Protein AF-A0A2J7VJK0-F1 (afdb_monomer)

Foldseek 3Di:
DPPCDDPCNVCQQPCPAAAEDEEADLCPDPPVPDLDQPSQGDHNCRNRYGHHHDPDPDDDPVNVD

Solvent-accessible surface area (backbone atoms only — not comparable to full-atom values): 4003 Å² total; per-residue (Å²): 132,70,74,94,79,44,74,62,71,78,37,24,60,33,70,90,43,77,45,77,47,79,47,64,30,20,95,81,33,87,78,60,69,55,57,48,68,85,52,32,38,36,82,73,2,50,77,25,26,46,36,48,45,39,86,64,84,86,79,50,72,81,76,76,111

pLDDT: mean 92.3, std 10.44, range [50.62, 98.38]

InterPro domains:
  IPR023696 Ureohydrolase domain superfamily [SSF52768] (8-65)
  IPR023801 Histone deacetylase domain [PF00850] (8-65)
  IPR037138 Histone deacetylase domain superfamily [G3DSA:3.40.800.20] (6-65)

Nearest PDB structures (foldseek):
  9gkz-assembly1_A  TM=1.005E+00  e=5.064E-06  Pseudomonas sp. M30-35
  9gkz-assembly1_B  TM=1.002E+00  e=1.896E-05  Pseudomonas sp. M30-35
  6phr-assembly1_A  TM=1.005E+00  e=2.060E-05  Marinobacter subterrani
  3q9c-assembly1_I  TM=9.967E-01  e=6.539E-05  Mycoplana ramosa
  3q9b-assembly3_C  TM=9.981E-01  e=7.713E-05  Mycoplana ramosa

Organism: NCBI:txid47790

Sequence (65 aa):
PQPPFTRQNILSARPDALYLSLHRDPKRFYPYTSGFLAEAGEAEGAGFNVNVPWLKKGMADGDYL

Mean predicted aligned error: 3.76 Å

Secondary structure (DSSP, 8-state):
---TT-HHHHHTT-TT--EEEEEE-TTTSTTSSS--TT----GGGTTSEEEEEESSS---HHHH-

Radius of gyration: 12.39 Å; Cα contacts (8 Å, |Δi|>4): 110; chains: 1; bounding box: 28×19×35 Å

Structure (mmCIF, N/CA/C/O backbone):
data_AF-A0A2J7VJK0-F1
#
_entry.id   AF-A0A2J7VJK0-F1
#
loop_
_atom_site.group_PDB
_atom_site.id
_atom_site.type_symbol
_atom_site.label_atom_id
_atom_site.label_alt_id
_atom_site.label_comp_id
_atom_site.label_asym_id
_atom_site.label_entity_id
_atom_site.label_seq_id
_atom_site.pdbx_PDB_ins_code
_atom_site.Cartn_x
_atom_site.Cartn_y
_atom_site.Cartn_z
_atom_site.occupancy
_atom_site.B_iso_or_equiv
_atom_site.auth_seq_id
_atom_site.auth_comp_id
_atom_site.auth_asym_id
_atom_site.auth_atom_id
_atom_site.pdbx_PDB_model_num
ATOM 1 N N . PRO A 1 1 ? 12.884 6.578 8.760 1.00 50.62 1 PRO A N 1
ATOM 2 C CA . PRO A 1 1 ? 11.568 7.053 9.255 1.00 50.62 1 PRO A CA 1
ATOM 3 C C . PRO A 1 1 ? 10.528 7.027 8.127 1.00 50.62 1 PRO A C 1
ATOM 5 O O . PRO A 1 1 ? 10.825 7.502 7.035 1.00 50.62 1 PRO A O 1
ATOM 8 N N . GLN A 1 2 ? 9.356 6.438 8.376 1.00 52.59 2 GLN A N 1
ATOM 9 C CA . GLN A 1 2 ? 8.222 6.465 7.443 1.00 52.59 2 GLN A CA 1
ATOM 10 C C . GLN A 1 2 ? 7.790 7.921 7.197 1.00 52.59 2 GLN A C 1
ATOM 12 O O . GLN A 1 2 ? 7.737 8.683 8.167 1.00 52.59 2 GLN A O 1
ATOM 17 N N . PRO A 1 3 ? 7.479 8.347 5.958 1.00 57.91 3 PRO A N 1
ATOM 18 C CA . PRO A 1 3 ? 6.844 9.641 5.750 1.00 57.91 3 PRO A CA 1
ATOM 19 C C . PRO A 1 3 ? 5.499 9.650 6.503 1.00 57.91 3 PRO A C 1
ATOM 21 O O . PRO A 1 3 ? 4.687 8.744 6.302 1.00 57.91 3 PRO A O 1
ATOM 24 N N . PRO A 1 4 ? 5.246 10.636 7.382 1.00 58.94 4 PRO A N 1
ATOM 25 C CA . PRO A 1 4 ? 4.160 10.563 8.363 1.00 58.94 4 PRO A CA 1
ATOM 26 C C . PRO A 1 4 ? 2.739 10.578 7.770 1.00 58.94 4 PRO A C 1
ATOM 28 O O . PRO A 1 4 ? 1.783 10.386 8.511 1.00 58.94 4 PRO A O 1
ATOM 31 N N . PHE A 1 5 ? 2.573 10.765 6.454 1.00 70.88 5 PHE A N 1
ATOM 32 C CA . PHE A 1 5 ? 1.265 11.015 5.836 1.00 70.88 5 PHE A CA 1
ATOM 33 C C . PHE A 1 5 ? 1.037 10.242 4.527 1.00 70.88 5 PHE A C 1
ATOM 35 O O . PHE A 1 5 ? 0.651 10.826 3.514 1.00 70.88 5 PHE A O 1
ATOM 42 N N . THR A 1 6 ? 1.271 8.927 4.502 1.00 85.31 6 THR A N 1
ATOM 43 C CA . THR A 1 6 ? 0.728 8.101 3.408 1.00 85.31 6 THR A CA 1
ATOM 44 C C . THR A 1 6 ? -0.757 7.822 3.649 1.00 85.31 6 THR A C 1
ATOM 46 O O . THR A 1 6 ? -1.217 7.765 4.790 1.00 85.31 6 THR A O 1
ATOM 49 N N . ARG A 1 7 ? -1.529 7.634 2.570 1.00 87.50 7 ARG A N 1
ATOM 50 C CA . ARG A 1 7 ? -2.956 7.261 2.658 1.00 87.50 7 ARG A CA 1
ATOM 51 C C . ARG A 1 7 ? -3.154 5.977 3.465 1.00 87.50 7 ARG A C 1
ATOM 53 O O . ARG A 1 7 ? -4.053 5.927 4.292 1.00 87.50 7 ARG A O 1
ATOM 60 N N . GLN A 1 8 ? -2.274 5.001 3.265 1.00 92.69 8 GLN A N 1
ATOM 61 C CA . GLN A 1 8 ? -2.217 3.773 4.051 1.00 92.69 8 GLN A CA 1
ATOM 62 C C . GLN A 1 8 ? -2.077 4.050 5.554 1.00 92.69 8 GLN A C 1
ATOM 64 O O . GLN A 1 8 ? -2.875 3.544 6.331 1.00 92.69 8 GLN A O 1
ATOM 69 N N . ASN A 1 9 ? -1.129 4.895 5.974 1.00 91.31 9 ASN A N 1
ATOM 70 C CA . ASN A 1 9 ? -0.911 5.175 7.400 1.00 91.31 9 ASN A CA 1
ATOM 71 C C . ASN A 1 9 ? -2.113 5.873 8.055 1.00 91.31 9 ASN A C 1
ATOM 73 O O . ASN A 1 9 ? -2.385 5.661 9.228 1.00 91.31 9 ASN A O 1
ATOM 77 N N . ILE A 1 10 ? -2.847 6.699 7.303 1.00 94.06 10 ILE A N 1
ATOM 78 C CA . ILE A 1 10 ? -4.057 7.378 7.799 1.00 94.06 10 ILE A CA 1
ATOM 79 C C . ILE A 1 10 ? -5.216 6.385 8.003 1.00 94.06 10 ILE A C 1
ATOM 81 O O . ILE A 1 10 ? -6.079 6.613 8.850 1.00 94.06 10 ILE A O 1
ATOM 85 N N . LEU A 1 11 ? -5.259 5.302 7.222 1.00 95.50 11 LEU A N 1
ATOM 86 C CA . LEU A 1 11 ? -6.361 4.336 7.211 1.00 95.50 11 LEU A CA 1
ATOM 87 C C . LEU A 1 11 ? -6.031 3.014 7.923 1.00 95.50 11 LEU A C 1
ATOM 89 O O . LEU A 1 11 ? -6.933 2.207 8.108 1.00 95.50 11 LEU A O 1
ATOM 93 N N . SER A 1 12 ? -4.783 2.788 8.350 1.00 95.31 12 SER A N 1
ATOM 94 C CA . SER A 1 12 ? -4.297 1.474 8.806 1.00 95.31 12 SER A CA 1
ATOM 95 C C . SER A 1 12 ? -5.123 0.856 9.934 1.00 95.31 12 SER A C 1
ATOM 97 O O . SER A 1 12 ? -5.293 -0.359 9.956 1.00 95.31 12 SER A O 1
ATOM 99 N N . ALA A 1 13 ? -5.650 1.677 10.845 1.00 97.31 13 ALA A N 1
ATOM 100 C CA . ALA A 1 13 ? -6.423 1.234 12.003 1.00 97.31 13 ALA A CA 1
ATOM 101 C C . ALA A 1 13 ? -7.950 1.265 11.802 1.00 97.31 13 ALA A C 1
ATOM 103 O O . ALA A 1 13 ? -8.689 1.060 12.763 1.00 97.31 13 ALA A O 1
ATOM 104 N N . ARG A 1 14 ? -8.442 1.560 10.590 1.00 97.69 14 ARG A N 1
ATOM 105 C CA . ARG A 1 14 ? -9.869 1.793 10.321 1.00 97.69 14 ARG A CA 1
ATOM 106 C C . ARG A 1 14 ? -10.564 0.566 9.710 1.00 97.69 14 ARG A C 1
ATOM 108 O O . ARG A 1 14 ? -10.371 0.309 8.525 1.00 97.69 14 ARG A O 1
ATOM 115 N N . PRO A 1 15 ? -11.436 -0.144 10.451 1.00 97.69 15 PRO A N 1
ATOM 116 C CA . PRO A 1 15 ?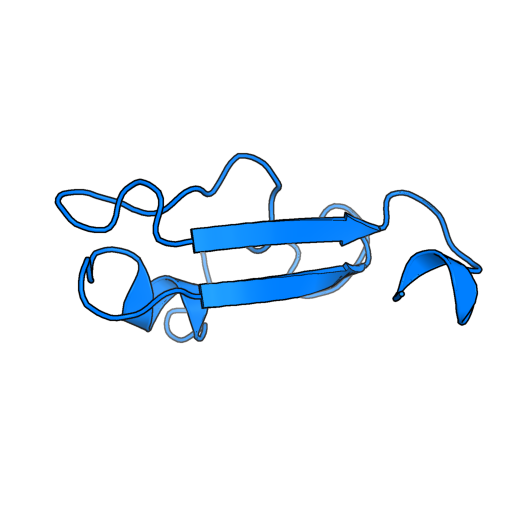 -12.220 -1.260 9.903 1.00 97.69 15 PRO A CA 1
ATOM 117 C C . PRO A 1 15 ? -13.357 -0.821 8.969 1.00 97.69 15 PRO A C 1
ATOM 119 O O . PRO A 1 15 ? -14.011 -1.648 8.345 1.00 97.69 15 PRO A O 1
ATOM 122 N N . ASP A 1 16 ? -13.650 0.476 8.887 1.00 97.94 16 ASP A N 1
ATOM 123 C CA . ASP A 1 16 ? -14.736 1.024 8.072 1.00 97.94 16 ASP A CA 1
ATOM 124 C C . ASP A 1 16 ? -14.275 1.495 6.682 1.00 97.94 16 ASP A C 1
ATOM 126 O O . ASP A 1 16 ? -15.091 1.935 5.871 1.00 97.94 16 ASP A O 1
ATOM 130 N N . ALA A 1 17 ? -12.973 1.407 6.389 1.00 97.31 17 ALA A N 1
ATOM 131 C CA . ALA A 1 17 ? -12.389 1.877 5.141 1.00 97.31 17 ALA A CA 1
ATOM 132 C C . ALA A 1 17 ? -11.298 0.923 4.635 1.00 97.31 17 ALA A C 1
ATOM 134 O O . ALA A 1 17 ? -10.204 0.868 5.186 1.00 97.31 17 ALA A O 1
ATOM 135 N N . LEU A 1 18 ? -11.571 0.228 3.526 1.00 97.88 18 LEU A N 1
ATOM 136 C CA . LEU A 1 18 ? -10.573 -0.588 2.833 1.00 97.88 18 LEU A CA 1
ATOM 137 C C . LEU A 1 18 ? -9.614 0.301 2.025 1.00 97.88 18 LEU A C 1
ATOM 139 O O . LEU A 1 18 ? -10.039 1.035 1.129 1.00 97.88 18 LEU A O 1
ATOM 143 N N . TYR A 1 19 ? -8.315 0.181 2.286 1.00 97.75 19 TYR A N 1
ATOM 144 C CA . TYR A 1 19 ? -7.264 0.709 1.422 1.00 97.75 19 TYR A CA 1
ATOM 145 C C . TYR A 1 19 ? -6.716 -0.397 0.514 1.00 97.75 19 TYR A C 1
ATOM 147 O O . TYR A 1 19 ? -6.187 -1.396 0.993 1.00 97.75 19 TYR A O 1
ATOM 155 N N . LEU A 1 20 ? -6.809 -0.198 -0.802 1.00 98.00 20 LEU A N 1
ATOM 156 C CA . LEU A 1 20 ? -6.208 -1.064 -1.817 1.00 98.00 20 LEU A CA 1
ATOM 157 C C . LEU A 1 20 ? -5.246 -0.240 -2.672 1.00 98.00 20 LEU A C 1
ATOM 159 O O . LEU A 1 20 ? -5.611 0.827 -3.172 1.00 98.00 20 LEU A O 1
ATOM 163 N N . SER A 1 21 ? -4.028 -0.740 -2.870 1.00 97.38 21 SER A N 1
ATOM 164 C CA . SER A 1 21 ? -3.030 -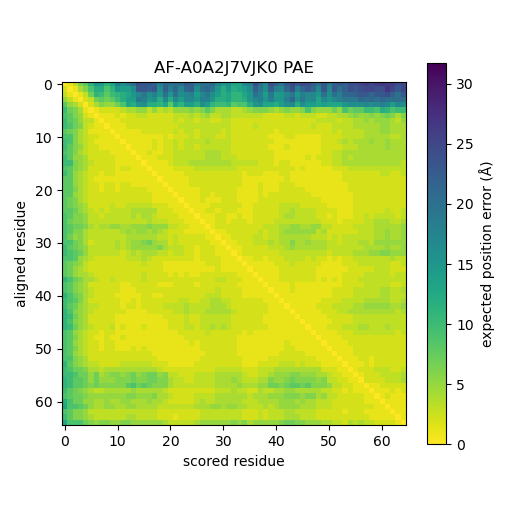0.069 -3.699 1.00 97.38 21 SER A CA 1
ATOM 165 C C . SER A 1 21 ? -2.267 -1.039 -4.590 1.00 97.38 21 SER A C 1
ATOM 167 O O . SER A 1 21 ? -1.634 -1.973 -4.104 1.00 97.38 21 SER A O 1
ATOM 169 N N . LEU A 1 22 ? -2.283 -0.766 -5.896 1.00 96.94 22 LEU A N 1
ATOM 170 C CA . LEU A 1 22 ? -1.435 -1.405 -6.901 1.00 96.94 22 LEU A CA 1
ATOM 171 C C . LEU A 1 22 ? -0.292 -0.441 -7.231 1.00 96.94 22 LEU A C 1
ATOM 173 O O . LEU A 1 22 ? -0.533 0.701 -7.630 1.00 96.94 22 LEU A O 1
ATOM 177 N N . HIS A 1 23 ? 0.953 -0.872 -7.057 1.00 95.56 23 HIS A N 1
ATOM 178 C CA . HIS A 1 23 ? 2.122 -0.005 -7.235 1.00 95.56 23 HIS A CA 1
ATOM 179 C C . HIS A 1 23 ? 3.379 -0.813 -7.562 1.00 95.56 23 HIS A C 1
ATOM 181 O O . HIS A 1 23 ? 3.390 -2.035 -7.516 1.00 95.56 23 HIS A O 1
ATOM 187 N N . ARG A 1 24 ? 4.468 -0.137 -7.934 1.00 95.81 24 ARG A N 1
ATOM 188 C CA . ARG A 1 24 ? 5.757 -0.794 -8.210 1.00 95.81 24 ARG A CA 1
ATOM 189 C C . ARG A 1 24 ? 6.430 -1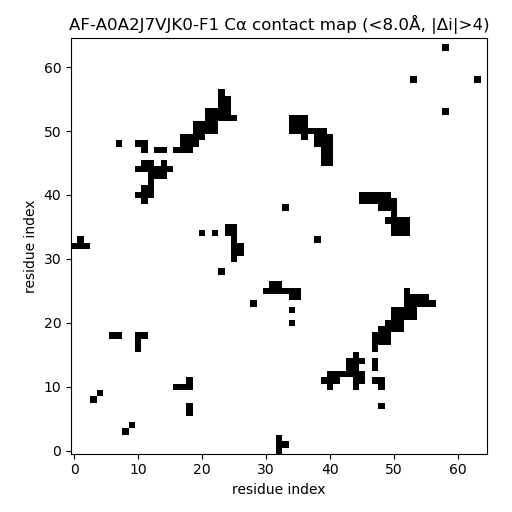.225 -6.910 1.00 95.81 24 ARG A C 1
ATOM 191 O O . ARG A 1 24 ? 6.254 -0.555 -5.902 1.00 95.81 24 ARG A O 1
ATOM 198 N N . ASP A 1 25 ? 7.246 -2.281 -6.969 1.00 95.81 25 ASP A N 1
ATOM 199 C CA . ASP A 1 25 ? 7.966 -2.823 -5.808 1.00 95.81 25 ASP A CA 1
ATOM 200 C C . ASP A 1 25 ? 8.619 -1.721 -4.942 1.00 95.81 25 ASP A C 1
ATOM 202 O O . ASP A 1 25 ? 9.573 -1.071 -5.403 1.00 95.81 25 ASP A O 1
ATOM 206 N N . PRO A 1 26 ? 8.162 -1.530 -3.687 1.00 94.00 26 PRO A N 1
ATOM 207 C CA . PRO A 1 26 ? 8.704 -0.515 -2.792 1.00 94.00 26 PRO A CA 1
ATOM 208 C C . PRO A 1 26 ? 10.178 -0.763 -2.462 1.00 94.00 26 PRO A C 1
ATOM 210 O O . PRO A 1 26 ? 10.891 0.177 -2.153 1.00 94.00 26 PRO A O 1
ATOM 213 N N . LYS A 1 27 ? 10.724 -1.979 -2.614 1.00 93.94 27 LYS A N 1
ATOM 214 C CA . LYS A 1 27 ? 12.172 -2.206 -2.423 1.00 93.94 27 LYS A CA 1
ATOM 215 C C . LYS A 1 27 ? 13.038 -1.433 -3.419 1.00 93.94 27 LYS A C 1
ATOM 217 O O . LYS A 1 27 ? 14.236 -1.277 -3.193 1.00 93.94 27 LYS A O 1
ATOM 222 N N . ARG A 1 28 ? 12.467 -1.019 -4.553 1.00 92.81 28 ARG A N 1
ATOM 223 C CA . ARG A 1 28 ? 13.196 -0.427 -5.686 1.00 92.81 28 ARG A CA 1
ATOM 224 C C . ARG A 1 28 ? 12.618 0.907 -6.144 1.00 92.81 28 ARG A C 1
ATOM 226 O O . ARG A 1 28 ? 13.275 1.600 -6.915 1.00 92.81 28 ARG A O 1
ATOM 233 N N . PHE A 1 29 ? 11.415 1.257 -5.698 1.00 91.44 29 PHE A N 1
ATOM 234 C CA . PHE A 1 29 ? 10.713 2.472 -6.091 1.00 91.44 29 PHE A CA 1
ATOM 235 C C . PHE A 1 29 ? 10.197 3.232 -4.873 1.00 91.44 29 PHE A C 1
ATOM 237 O O . PHE A 1 29 ? 9.905 2.658 -3.825 1.00 91.44 29 PHE A O 1
ATOM 244 N N . TYR A 1 30 ? 10.097 4.551 -5.031 1.00 88.31 30 TYR A N 1
ATOM 245 C CA . TYR A 1 30 ? 9.519 5.441 -4.030 1.00 88.31 30 TYR A CA 1
ATOM 246 C C . TYR A 1 30 ? 8.163 4.894 -3.531 1.00 88.31 30 TYR A C 1
ATOM 248 O O . TYR A 1 30 ? 7.365 4.463 -4.367 1.00 88.31 30 TYR A O 1
ATOM 256 N N . PRO A 1 31 ? 7.873 4.925 -2.212 1.00 90.56 31 PRO A N 1
ATOM 257 C CA . PRO A 1 31 ? 8.586 5.654 -1.153 1.00 90.56 31 PRO A CA 1
ATOM 258 C C . PRO A 1 31 ? 9.654 4.854 -0.386 1.00 90.56 31 PRO A C 1
ATOM 260 O O . PRO A 1 31 ? 10.140 5.336 0.637 1.00 90.56 31 PRO A O 1
ATOM 263 N N . TYR A 1 32 ? 10.013 3.644 -0.825 1.00 90.44 32 TYR A N 1
ATOM 264 C CA . TYR A 1 32 ? 11.011 2.757 -0.190 1.00 90.44 32 TYR A CA 1
ATOM 265 C C . TYR A 1 32 ? 10.694 2.218 1.205 1.00 90.44 32 TYR A C 1
ATOM 267 O O . TYR A 1 32 ? 11.392 1.344 1.714 1.00 90.44 32 TYR A O 1
ATOM 275 N N . THR A 1 33 ? 9.666 2.758 1.840 1.00 90.06 33 THR A N 1
ATOM 276 C CA . THR A 1 33 ? 9.419 2.594 3.271 1.00 90.06 33 THR A CA 1
ATOM 277 C C . THR A 1 33 ? 8.038 2.011 3.550 1.00 90.06 33 THR A C 1
ATOM 279 O O . THR A 1 33 ? 7.884 1.326 4.548 1.00 90.06 33 THR A O 1
ATOM 282 N N . SER A 1 34 ? 7.079 2.161 2.639 1.00 91.88 34 SER A N 1
ATOM 283 C CA . SER A 1 34 ? 5.714 1.626 2.742 1.00 91.88 34 SER A CA 1
ATOM 284 C C . SER A 1 34 ? 5.233 1.101 1.387 1.00 91.88 34 SER A C 1
ATOM 286 O O . SER A 1 34 ? 5.864 1.371 0.360 1.00 91.88 34 SER A O 1
ATOM 288 N N . GLY A 1 35 ? 4.131 0.348 1.385 1.00 94.62 35 GLY A N 1
ATOM 289 C CA . GLY A 1 35 ? 3.612 -0.380 0.222 1.00 94.62 35 GLY A CA 1
ATOM 290 C C . GLY A 1 35 ? 4.051 -1.849 0.195 1.00 94.62 35 GLY A C 1
ATOM 291 O O . GLY A 1 35 ? 3.999 -2.518 -0.834 1.00 94.62 35 GLY A O 1
ATOM 292 N N . PHE A 1 36 ? 4.557 -2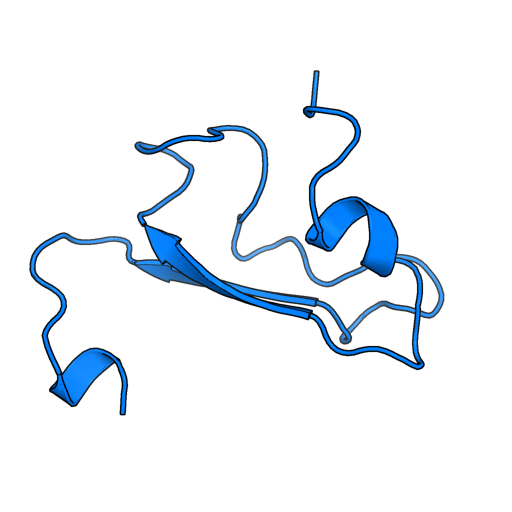.388 1.303 1.00 96.12 36 PHE A N 1
ATOM 293 C CA . PHE A 1 36 ? 5.008 -3.777 1.326 1.00 96.12 36 PHE A CA 1
ATOM 294 C C . PHE A 1 36 ? 3.820 -4.738 1.419 1.00 96.12 36 PHE A C 1
ATOM 296 O O . PHE A 1 36 ? 2.822 -4.454 2.076 1.00 96.12 36 PHE A O 1
ATOM 303 N N . LEU A 1 37 ? 3.971 -5.921 0.812 1.00 96.56 37 LEU A N 1
ATOM 304 C CA . LEU A 1 37 ? 2.961 -6.989 0.818 1.00 96.56 37 LEU A CA 1
ATOM 305 C C . LEU A 1 37 ? 2.513 -7.392 2.236 1.00 96.56 37 LEU A C 1
ATOM 307 O O . LEU A 1 37 ? 1.370 -7.779 2.431 1.00 96.56 37 LEU A O 1
ATOM 311 N N . ALA A 1 38 ? 3.416 -7.321 3.218 1.00 96.44 38 ALA A N 1
ATOM 312 C CA . ALA A 1 38 ? 3.142 -7.725 4.597 1.00 96.44 38 ALA A CA 1
ATOM 313 C C . ALA A 1 38 ? 2.333 -6.688 5.401 1.00 96.44 38 ALA A C 1
ATOM 315 O O . ALA A 1 38 ? 1.900 -6.983 6.511 1.00 96.44 38 ALA A O 1
ATOM 316 N N . GLU A 1 39 ? 2.150 -5.474 4.879 1.00 96.38 39 GLU A N 1
ATOM 317 C CA . GLU A 1 39 ? 1.410 -4.420 5.569 1.00 96.38 39 GLU A CA 1
ATOM 318 C C . GLU A 1 39 ? -0.097 -4.617 5.343 1.00 96.38 39 GLU A C 1
ATOM 320 O O . GLU A 1 39 ? -0.640 -4.224 4.311 1.00 96.38 39 GLU A O 1
ATOM 325 N N . ALA A 1 40 ? -0.766 -5.241 6.315 1.00 97.56 40 ALA A N 1
ATOM 326 C CA . ALA A 1 40 ? -2.161 -5.681 6.206 1.00 97.56 40 ALA A CA 1
ATOM 327 C C . ALA A 1 40 ? -3.146 -4.899 7.101 1.00 97.56 40 ALA A C 1
ATOM 329 O O . ALA A 1 40 ? -4.255 -5.364 7.350 1.00 97.56 40 ALA A O 1
ATOM 330 N N . GLY A 1 41 ? -2.756 -3.717 7.584 1.00 96.88 41 GLY A N 1
ATOM 331 C CA . GLY A 1 41 ? -3.535 -2.929 8.543 1.00 96.88 41 GLY A CA 1
ATOM 332 C C . GLY A 1 41 ? -3.152 -3.254 9.985 1.00 96.88 41 GLY A C 1
ATOM 333 O O . GLY A 1 41 ? -2.359 -4.159 10.246 1.00 96.88 41 GLY A O 1
ATOM 334 N N . GLU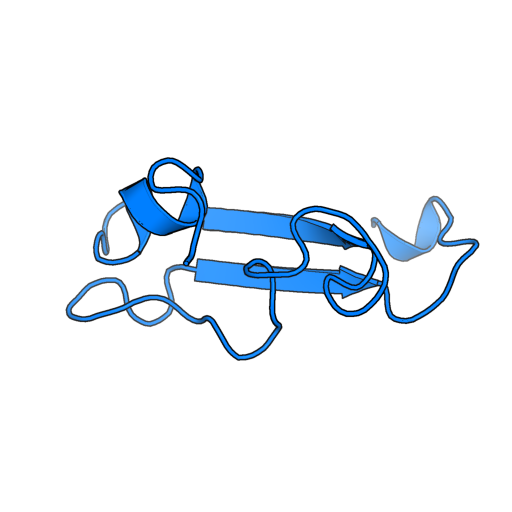 A 1 42 ? -3.678 -2.479 10.923 1.00 96.62 42 GLU A N 1
ATOM 335 C CA . GLU A 1 42 ? -3.313 -2.515 12.339 1.00 96.62 42 GLU A CA 1
ATOM 336 C C . GLU A 1 42 ? -4.567 -2.494 13.214 1.00 96.62 42 GLU A C 1
ATOM 338 O O . GLU A 1 42 ? -5.605 -1.977 12.808 1.00 96.62 42 GLU A O 1
ATOM 343 N N . ALA A 1 43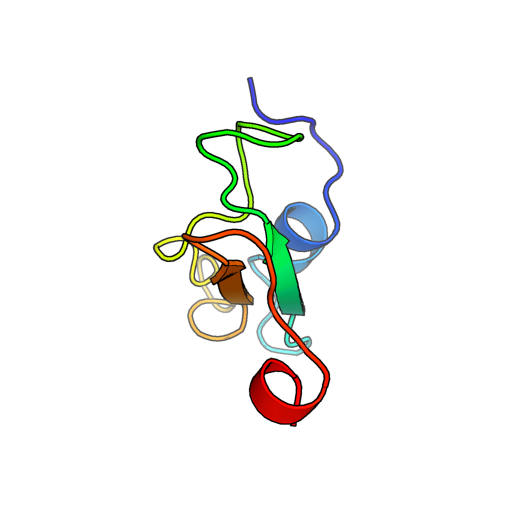 ? -4.465 -3.022 14.438 1.00 96.50 43 ALA A N 1
ATOM 344 C CA . ALA A 1 43 ? -5.569 -3.055 15.401 1.00 96.50 43 ALA A CA 1
ATOM 345 C C . ALA A 1 43 ? -6.878 -3.573 14.764 1.00 96.50 43 ALA A C 1
ATOM 347 O O . ALA A 1 43 ? -6.889 -4.646 14.163 1.00 96.50 43 ALA A O 1
ATOM 348 N N . GLU A 1 44 ? -7.971 -2.819 14.882 1.00 97.94 44 GLU A N 1
ATOM 349 C CA . GLU A 1 44 ? -9.269 -3.178 14.303 1.00 97.94 44 GLU A CA 1
ATOM 350 C C . GLU A 1 44 ? -9.277 -3.112 12.767 1.00 97.94 44 GLU A C 1
ATOM 352 O O . GLU A 1 44 ? -10.061 -3.808 12.134 1.00 97.94 44 GLU A O 1
ATOM 357 N N . GLY A 1 45 ? -8.375 -2.339 12.156 1.00 97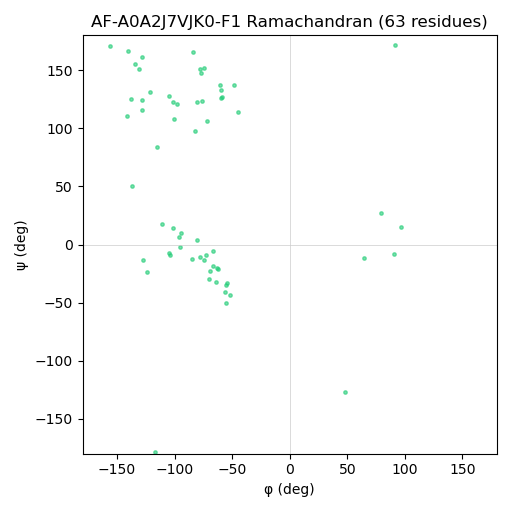.56 45 GLY A N 1
ATOM 358 C CA . GLY A 1 45 ? -8.206 -2.241 10.703 1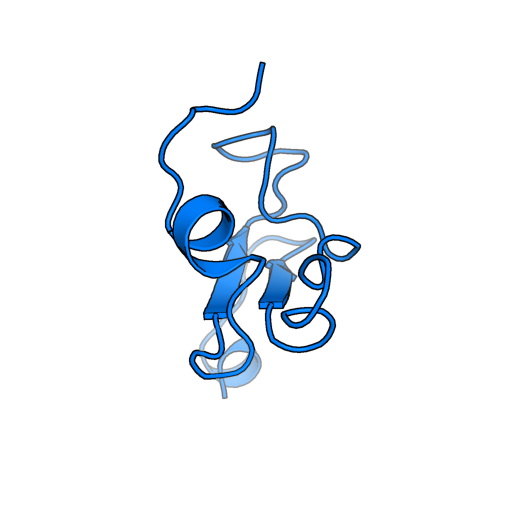.00 97.56 45 GLY A CA 1
ATOM 359 C C . GLY A 1 45 ? -7.396 -3.382 10.077 1.00 97.56 45 GLY A C 1
ATOM 360 O O . GLY A 1 45 ? -7.137 -3.356 8.873 1.00 97.56 45 GLY A O 1
ATOM 361 N N . ALA A 1 46 ? -6.978 -4.393 10.846 1.00 97.94 46 ALA A N 1
ATOM 362 C CA . ALA A 1 46 ? -6.316 -5.571 10.291 1.00 97.94 46 ALA A CA 1
ATOM 363 C C . ALA A 1 46 ? -7.225 -6.277 9.262 1.00 97.94 46 ALA A C 1
ATOM 365 O O . ALA A 1 46 ? -8.378 -6.601 9.537 1.00 97.94 46 ALA A O 1
ATOM 366 N N . GLY A 1 47 ? -6.698 -6.509 8.059 1.00 97.44 47 GLY A N 1
ATOM 367 C CA . GLY A 1 47 ? -7.445 -7.017 6.905 1.0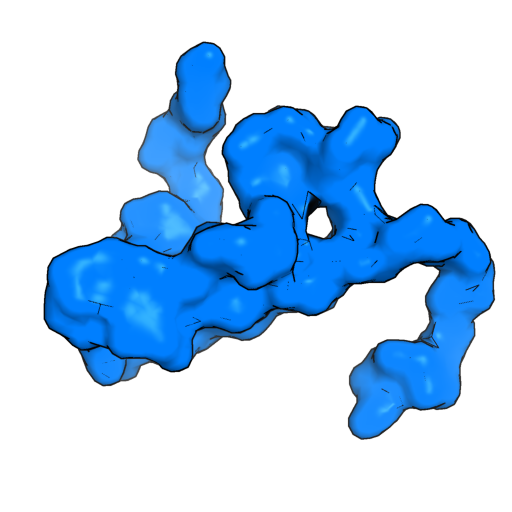0 97.44 47 GLY A CA 1
ATOM 368 C C . GLY A 1 47 ? -8.059 -5.931 6.010 1.00 97.44 47 GLY A C 1
ATOM 369 O O . GLY A 1 47 ? -8.519 -6.253 4.917 1.00 97.44 47 GLY A O 1
ATOM 370 N N . PHE A 1 48 ? -8.015 -4.655 6.412 1.00 98.25 48 PHE A N 1
ATOM 371 C CA . PHE A 1 48 ? -8.534 -3.512 5.644 1.00 98.25 48 PHE A CA 1
ATOM 372 C C . PHE A 1 48 ? -7.438 -2.706 4.926 1.00 98.25 48 PHE A C 1
ATOM 374 O O . PHE A 1 48 ? -7.694 -1.620 4.408 1.00 98.25 48 PHE A O 1
ATOM 381 N N . ASN A 1 49 ? -6.225 -3.252 4.818 1.00 98.31 49 ASN A N 1
ATOM 382 C CA . ASN A 1 49 ? -5.167 -2.719 3.963 1.00 98.31 49 ASN A CA 1
ATOM 383 C C . ASN A 1 49 ? -4.613 -3.823 3.061 1.00 98.31 49 ASN A C 1
ATOM 385 O O . ASN A 1 49 ? -4.144 -4.848 3.551 1.00 98.31 49 ASN A O 1
ATOM 389 N N . VAL A 1 50 ? -4.630 -3.603 1.749 1.00 98.38 50 VAL A N 1
ATOM 390 C CA . VAL A 1 50 ? -4.132 -4.551 0.751 1.00 98.38 50 VAL A CA 1
ATOM 391 C C . VAL A 1 50 ? -3.161 -3.842 -0.184 1.00 98.38 50 VAL A C 1
ATOM 393 O O . VAL A 1 50 ? -3.534 -2.957 -0.957 1.00 98.38 50 VAL A O 1
ATOM 396 N N . ASN A 1 51 ? -1.904 -4.272 -0.139 1.00 97.88 51 ASN A N 1
ATOM 397 C CA . ASN A 1 51 ? -0.859 -3.813 -1.043 1.00 97.88 51 ASN A CA 1
ATOM 398 C C . ASN A 1 51 ? -0.548 -4.884 -2.088 1.00 97.88 51 ASN A C 1
ATOM 400 O O . ASN A 1 51 ? -0.233 -6.024 -1.749 1.00 97.88 51 ASN A O 1
ATOM 404 N N . VAL A 1 52 ? -0.577 -4.489 -3.361 1.00 97.81 52 VAL A N 1
ATOM 405 C CA . VAL A 1 52 ? -0.214 -5.322 -4.512 1.00 97.81 52 VAL A CA 1
ATOM 406 C C . VAL A 1 52 ? 1.027 -4.719 -5.187 1.00 97.81 52 VAL A C 1
ATOM 408 O O . VAL A 1 52 ? 0.908 -3.936 -6.135 1.00 97.81 52 VAL A O 1
ATOM 411 N N . PRO A 1 53 ? 2.239 -5.034 -4.688 1.00 97.19 53 PRO A N 1
ATOM 412 C CA . PRO A 1 53 ? 3.473 -4.547 -5.284 1.00 97.19 53 PRO A CA 1
ATOM 413 C C . PRO A 1 53 ? 3.869 -5.376 -6.515 1.00 97.19 53 PRO A C 1
ATOM 415 O O . PRO A 1 53 ? 4.131 -6.578 -6.437 1.00 97.19 53 PRO A O 1
ATOM 418 N N . TRP A 1 54 ? 4.017 -4.718 -7.660 1.00 97.19 54 TRP A N 1
ATOM 419 C CA . TRP A 1 54 ? 4.550 -5.314 -8.879 1.00 97.19 54 TRP A CA 1
ATOM 420 C C . TRP A 1 54 ? 6.052 -5.565 -8.756 1.00 97.19 54 TRP A C 1
ATOM 422 O O . TRP A 1 54 ? 6.869 -4.643 -8.834 1.00 97.19 54 TRP A O 1
ATOM 432 N N . LEU A 1 55 ? 6.415 -6.841 -8.599 1.00 94.00 55 LEU A N 1
ATOM 433 C CA . LEU A 1 55 ? 7.799 -7.295 -8.397 1.00 94.00 55 LEU A CA 1
ATOM 434 C C . LEU A 1 55 ? 8.657 -7.250 -9.673 1.00 94.00 55 LEU A C 1
ATOM 436 O O . LEU A 1 55 ? 9.888 -7.350 -9.618 1.00 94.00 55 LEU A O 1
ATOM 440 N N . LYS A 1 56 ? 8.015 -7.088 -10.834 1.00 93.38 56 LYS A N 1
ATOM 441 C CA . LYS A 1 56 ? 8.656 -6.951 -12.145 1.00 93.38 56 LYS A CA 1
ATOM 442 C C . LYS A 1 56 ? 8.136 -5.716 -12.881 1.00 93.38 56 LYS A C 1
ATOM 444 O O . LYS A 1 56 ? 7.094 -5.158 -12.553 1.00 93.38 56 LYS A O 1
ATOM 449 N N . LYS A 1 57 ? 8.899 -5.279 -13.882 1.00 90.62 57 LYS A N 1
ATOM 450 C CA . LYS A 1 57 ? 8.494 -4.219 -14.817 1.00 90.62 57 LYS A CA 1
ATOM 451 C C . LYS A 1 57 ? 7.649 -4.790 -15.957 1.00 90.62 57 LYS A C 1
ATOM 453 O O . LYS A 1 57 ? 7.707 -5.990 -16.212 1.00 90.62 57 LYS A O 1
ATOM 458 N N . GLY A 1 58 ? 6.983 -3.900 -16.692 1.00 94.06 58 GLY A N 1
ATOM 459 C CA . GLY A 1 58 ? 6.260 -4.254 -17.915 1.00 94.06 58 GLY A CA 1
ATOM 460 C C . GLY A 1 58 ? 4.896 -4.885 -17.663 1.00 94.06 58 GLY A C 1
ATOM 461 O O . GLY A 1 58 ? 4.452 -5.665 -18.493 1.00 94.06 58 GLY A O 1
ATOM 462 N N . MET A 1 59 ? 4.272 -4.568 -16.525 1.00 95.94 59 MET A N 1
ATOM 463 C CA . MET A 1 59 ? 2.868 -4.898 -16.288 1.00 95.94 59 MET A CA 1
ATOM 464 C C . MET A 1 59 ? 2.016 -4.213 -17.361 1.00 95.94 59 MET A C 1
ATOM 466 O O . MET A 1 59 ? 2.239 -3.034 -17.651 1.00 95.94 59 MET A O 1
ATOM 470 N N . ALA A 1 60 ? 1.097 -4.960 -17.955 1.00 95.44 60 ALA A N 1
ATOM 471 C CA . ALA A 1 60 ? 0.218 -4.516 -19.026 1.00 95.44 60 ALA A CA 1
ATOM 472 C C . ALA A 1 60 ? -1.246 -4.562 -18.572 1.00 95.44 60 ALA A C 1
ATOM 474 O O . ALA A 1 60 ? -1.542 -4.937 -17.439 1.00 95.44 60 ALA A O 1
ATOM 475 N N . ASP A 1 61 ? -2.163 -4.206 -19.468 1.00 96.31 61 ASP A N 1
ATOM 476 C CA . ASP A 1 61 ? -3.598 -4.121 -19.179 1.00 96.31 61 ASP A CA 1
ATOM 477 C C . ASP A 1 61 ? -4.141 -5.402 -18.532 1.00 96.31 61 ASP A C 1
ATOM 479 O O . ASP A 1 61 ? -4.844 -5.338 -17.531 1.00 96.31 61 ASP A O 1
ATOM 483 N N . GLY A 1 62 ? -3.744 -6.572 -19.042 1.00 96.19 62 GLY A N 1
ATOM 484 C CA . GLY A 1 62 ? -4.185 -7.863 -18.510 1.00 96.19 62 GLY A CA 1
ATOM 485 C C . GLY A 1 62 ? -3.694 -8.182 -17.096 1.00 96.19 62 GLY A C 1
ATOM 486 O O . GLY A 1 62 ? -4.281 -9.034 -16.447 1.00 96.19 62 GLY A O 1
ATOM 487 N N . ASP A 1 63 ? -2.650 -7.515 -16.605 1.00 95.06 63 ASP A N 1
ATOM 488 C CA . ASP A 1 63 ? -2.197 -7.676 -15.222 1.00 95.06 63 ASP A CA 1
ATOM 489 C C . ASP A 1 63 ? -2.972 -6.777 -14.237 1.00 95.06 63 ASP A C 1
ATOM 491 O O . ASP A 1 63 ? -2.833 -6.925 -13.023 1.00 95.06 63 ASP A O 1
ATOM 495 N N . TYR A 1 64 ? -3.740 -5.813 -14.754 1.00 93.25 64 TYR A N 1
ATOM 496 C CA . TYR A 1 64 ? -4.554 -4.870 -13.981 1.00 93.25 64 TYR A CA 1
ATOM 497 C C . TYR A 1 64 ? -6.056 -5.202 -13.993 1.00 93.25 64 TYR A C 1
ATOM 499 O O . TYR A 1 64 ? -6.808 -4.554 -13.261 1.00 93.25 64 TYR A O 1
ATOM 507 N N . LEU A 1 65 ? -6.482 -6.162 -14.820 1.00 92.50 65 LEU A N 1
ATOM 508 C CA . LEU A 1 65 ? -7.846 -6.703 -14.871 1.00 92.50 65 LEU A CA 1
ATOM 509 C C . LEU A 1 65 ? -8.015 -7.853 -13.872 1.00 92.50 65 LEU A C 1
ATOM 511 O O . LEU A 1 65 ? -9.116 -7.937 -13.286 1.00 92.50 65 LEU A O 1
#